Protein AF-A0A966XA65-F1 (afdb_monomer_lite)

Radius of gyration: 20.9 Å; chains: 1; bounding box: 43×40×74 Å

Sequence (149 aa):
DRFRATPNAILLGTNSFWEGIDVVGDALSCLVIVKLPFTVPSDPVFAARSELLEDSFMQLAVPQAVLRLKQGFGRLIRSGTDRGVVAILDSRLVTRRYGQTFIDSLPPATIVHCGARELAGLVGDWITRVPDDLVPEHVAGIGDGTGLE

pLDDT: mean 77.65, std 17.96, range [33.06, 96.62]

Foldseek 3Di:
DVQQPDPPDDDDDDLVCLVDDLPDYLPLAEAEAADQNFDDCPPPVLVVVLVVDPCSCVVPRLVVSLVSLQSVLCSQCVDPPGHHDYHYNYCCLPVPPSNVVSVVSHDDDDDDDDDPVCVVVVSVCRSPDDPPVPPPPVVVPPDDDDDDD

Structure (mmCIF, N/CA/C/O backbone):
data_AF-A0A966XA65-F1
#
_entry.id   AF-A0A966XA65-F1
#
loop_
_atom_site.group_PDB
_atom_site.id
_atom_site.type_symbol
_atom_site.label_atom_id
_atom_site.label_alt_id
_atom_site.label_comp_id
_atom_site.label_asym_id
_atom_site.label_entity_id
_atom_site.label_seq_id
_atom_site.pdbx_PDB_ins_code
_atom_site.Cartn_x
_atom_site.Cartn_y
_atom_site.Cartn_z
_atom_site.occupancy
_atom_site.B_iso_or_equiv
_atom_site.auth_seq_id
_atom_site.auth_comp_id
_atom_site.auth_asym_id
_atom_site.auth_atom_id
_atom_site.pdbx_PDB_model_num
ATOM 1 N N . ASP A 1 1 ? 21.553 11.839 -4.245 1.00 52.47 1 ASP A N 1
ATOM 2 C CA . ASP A 1 1 ? 22.607 11.715 -5.280 1.00 52.47 1 ASP A CA 1
ATOM 3 C C . ASP A 1 1 ? 23.104 10.292 -5.502 1.00 52.47 1 ASP A C 1
ATOM 5 O O . ASP A 1 1 ? 22.968 9.809 -6.617 1.00 52.47 1 ASP A O 1
ATOM 9 N N . ARG A 1 2 ? 23.574 9.557 -4.479 1.00 59.97 2 ARG A N 1
ATOM 10 C CA . ARG A 1 2 ? 24.055 8.166 -4.662 1.00 59.97 2 ARG A CA 1
ATOM 11 C C . ARG A 1 2 ? 23.022 7.177 -5.226 1.00 59.97 2 ARG A C 1
ATOM 13 O O . ARG A 1 2 ? 23.380 6.386 -6.086 1.00 59.97 2 ARG A O 1
ATOM 20 N N . PHE A 1 3 ? 21.761 7.230 -4.785 1.00 63.50 3 PHE A N 1
ATOM 21 C CA . PHE A 1 3 ? 20.718 6.308 -5.268 1.00 63.50 3 PHE A CA 1
ATOM 22 C C . PHE A 1 3 ? 20.432 6.478 -6.769 1.00 63.50 3 PHE A C 1
ATOM 24 O O . PHE A 1 3 ? 20.447 5.501 -7.502 1.00 63.50 3 PHE A O 1
ATOM 31 N N . ARG A 1 4 ? 20.276 7.723 -7.245 1.00 61.75 4 ARG A N 1
ATOM 32 C CA . ARG A 1 4 ? 20.016 8.020 -8.668 1.00 61.75 4 ARG A CA 1
ATOM 33 C C . ARG A 1 4 ? 21.163 7.600 -9.590 1.00 61.75 4 ARG A C 1
ATOM 35 O O . ARG A 1 4 ? 20.920 7.232 -10.728 1.00 61.75 4 ARG A O 1
ATOM 42 N N . ALA A 1 5 ? 22.399 7.671 -9.099 1.00 66.69 5 ALA A N 1
ATOM 43 C CA . ALA A 1 5 ? 23.589 7.303 -9.861 1.00 66.69 5 ALA A CA 1
ATOM 44 C C . ALA A 1 5 ? 23.914 5.797 -9.810 1.00 66.69 5 ALA A C 1
ATOM 46 O O . ALA A 1 5 ? 24.841 5.359 -10.486 1.00 66.69 5 ALA A O 1
ATOM 47 N N . THR A 1 6 ? 23.195 5.008 -9.000 1.00 68.50 6 THR A N 1
ATOM 48 C CA . THR A 1 6 ? 23.454 3.572 -8.838 1.00 68.50 6 THR A CA 1
ATOM 49 C C . THR A 1 6 ? 22.395 2.774 -9.604 1.00 68.50 6 THR A C 1
ATOM 51 O O . THR A 1 6 ? 21.239 2.752 -9.177 1.00 68.50 6 THR A O 1
ATOM 54 N N . PRO A 1 7 ? 22.746 2.107 -10.717 1.00 67.81 7 PRO A N 1
ATOM 55 C CA . PRO A 1 7 ? 21.798 1.257 -11.428 1.00 67.81 7 PRO A CA 1
ATOM 56 C C . PRO A 1 7 ? 21.338 0.095 -10.537 1.00 67.81 7 PRO A C 1
ATOM 58 O O . PRO A 1 7 ? 22.118 -0.435 -9.745 1.00 67.81 7 PRO A O 1
ATOM 61 N N . ASN A 1 8 ? 20.071 -0.306 -10.677 1.00 72.12 8 ASN A N 1
ATOM 62 C CA . ASN A 1 8 ? 19.453 -1.422 -9.944 1.00 72.12 8 ASN A CA 1
ATOM 63 C C . ASN A 1 8 ? 19.522 -1.299 -8.409 1.00 72.12 8 ASN A C 1
ATOM 65 O O . ASN A 1 8 ? 19.571 -2.302 -7.695 1.00 72.12 8 ASN A O 1
ATOM 69 N N . ALA A 1 9 ? 19.546 -0.073 -7.884 1.00 74.12 9 ALA A N 1
ATOM 70 C CA . ALA A 1 9 ? 19.560 0.152 -6.448 1.00 74.12 9 ALA A CA 1
ATOM 71 C C . ALA A 1 9 ? 18.211 -0.205 -5.803 1.00 74.12 9 ALA A C 1
ATOM 73 O O . ALA A 1 9 ? 17.145 0.148 -6.305 1.00 74.12 9 ALA A O 1
ATOM 74 N N . ILE A 1 10 ? 18.266 -0.853 -4.638 1.00 77.12 10 ILE A N 1
ATOM 75 C CA . ILE A 1 10 ? 17.090 -1.156 -3.817 1.00 77.12 10 ILE A CA 1
ATOM 76 C C . ILE A 1 10 ? 17.039 -0.157 -2.667 1.00 77.12 10 ILE A C 1
ATOM 78 O O . ILE A 1 10 ? 18.006 -0.003 -1.920 1.00 77.12 10 ILE A O 1
ATOM 82 N N . LEU A 1 11 ? 15.894 0.503 -2.509 1.00 73.38 11 LEU A N 1
ATOM 83 C CA . LEU A 1 11 ? 15.622 1.367 -1.369 1.00 73.38 11 LEU A CA 1
ATOM 84 C C . LEU A 1 11 ? 14.658 0.660 -0.420 1.00 73.38 11 LEU A C 1
ATOM 86 O O . LEU A 1 11 ? 13.527 0.348 -0.785 1.00 73.38 11 LEU A O 1
ATOM 90 N N . LEU A 1 12 ? 15.117 0.407 0.803 1.00 75.94 12 LEU A N 1
ATOM 91 C CA . LEU A 1 12 ? 14.308 -0.193 1.858 1.00 75.94 12 LEU A CA 1
ATOM 92 C C . LEU A 1 12 ? 13.825 0.903 2.807 1.00 75.94 12 LEU A C 1
ATOM 94 O O . LEU A 1 12 ? 14.627 1.648 3.368 1.00 75.94 12 LEU A O 1
ATOM 98 N N . GLY A 1 13 ? 12.509 0.991 2.981 1.00 70.19 13 GLY A N 1
ATOM 99 C CA . GLY A 1 13 ? 11.854 1.957 3.856 1.00 70.19 13 GLY A CA 1
ATOM 100 C C . GLY A 1 13 ? 10.908 1.273 4.837 1.00 70.19 13 GLY A C 1
ATOM 101 O O . GLY A 1 13 ? 10.232 0.307 4.492 1.00 70.19 13 GLY A O 1
ATOM 102 N N . THR A 1 14 ? 10.855 1.778 6.067 1.00 71.44 14 THR A N 1
ATOM 103 C CA . THR A 1 14 ? 9.842 1.405 7.068 1.00 71.44 14 THR A CA 1
ATOM 104 C C . THR A 1 14 ? 8.666 2.392 7.014 1.00 71.44 14 THR A C 1
ATOM 106 O O . THR A 1 14 ? 8.550 3.166 6.067 1.00 71.44 14 THR A O 1
ATOM 109 N N . ASN A 1 15 ? 7.770 2.408 8.009 1.00 62.31 15 ASN A N 1
ATOM 110 C CA . ASN A 1 15 ? 6.598 3.299 8.011 1.00 62.31 15 ASN A CA 1
ATOM 111 C C . ASN A 1 15 ? 6.929 4.793 7.812 1.00 62.31 15 ASN A C 1
ATOM 113 O O . ASN A 1 15 ? 6.148 5.504 7.185 1.00 62.31 15 ASN A O 1
ATOM 117 N N . SER A 1 16 ? 8.104 5.251 8.251 1.00 56.34 16 SER A N 1
ATOM 118 C CA . SER A 1 16 ? 8.586 6.631 8.066 1.00 56.34 16 SER A CA 1
ATOM 119 C C . SER A 1 16 ? 8.732 7.033 6.592 1.00 56.34 16 SER A C 1
ATOM 121 O O . SER A 1 16 ? 8.806 8.212 6.259 1.00 56.34 16 SER A O 1
ATOM 123 N N . PHE A 1 17 ? 8.748 6.057 5.683 1.00 60.66 17 PHE A N 1
ATOM 124 C CA . PHE A 1 17 ? 8.851 6.287 4.248 1.00 60.66 17 PHE A CA 1
ATOM 125 C C . PHE A 1 17 ? 7.591 6.945 3.660 1.00 60.66 17 PHE A C 1
ATOM 127 O O . PHE A 1 17 ? 7.669 7.734 2.712 1.00 60.66 17 PHE A O 1
ATOM 134 N N . TRP A 1 18 ? 6.427 6.698 4.269 1.00 62.62 18 TRP A N 1
ATOM 135 C CA . TRP A 1 18 ? 5.154 7.297 3.862 1.00 62.62 18 TRP A CA 1
ATOM 136 C C . TRP A 1 18 ? 5.041 8.775 4.266 1.00 62.62 18 TRP A C 1
ATOM 138 O O . TRP A 1 18 ? 4.375 9.542 3.577 1.00 62.62 18 TRP A O 1
ATOM 148 N N . GLU A 1 19 ? 5.741 9.201 5.321 1.00 56.47 19 GLU A N 1
ATOM 149 C CA . GLU A 1 19 ? 5.556 10.512 5.967 1.00 56.47 19 GLU A CA 1
ATOM 150 C C . GLU A 1 19 ? 6.390 11.657 5.373 1.00 56.47 19 GLU A C 1
ATOM 152 O O . GLU A 1 19 ? 6.253 12.795 5.811 1.00 56.47 19 GLU A O 1
ATOM 157 N N . GLY A 1 20 ? 7.218 11.416 4.350 1.00 52.31 20 GLY A N 1
ATOM 158 C CA . GLY A 1 20 ? 7.981 12.528 3.765 1.00 52.31 20 GLY A CA 1
ATOM 159 C C . GLY A 1 20 ? 9.076 12.210 2.755 1.00 52.31 20 GLY A C 1
ATOM 160 O O . GLY A 1 20 ? 9.841 13.109 2.422 1.00 52.31 20 GLY A O 1
ATOM 161 N N . ILE A 1 21 ? 9.196 10.975 2.257 1.00 48.09 21 ILE A N 1
ATOM 162 C CA . ILE A 1 21 ? 10.257 10.653 1.291 1.00 48.09 21 ILE A CA 1
ATOM 163 C C . ILE A 1 21 ? 9.790 10.893 -0.145 1.00 48.09 21 ILE A C 1
ATOM 165 O O . ILE A 1 21 ? 9.053 10.101 -0.722 1.00 48.09 21 ILE A O 1
ATOM 169 N N . ASP A 1 22 ? 10.265 11.971 -0.760 1.00 53.75 22 ASP A N 1
ATOM 170 C CA . ASP A 1 22 ? 10.231 12.105 -2.213 1.00 53.75 22 ASP A CA 1
ATOM 171 C C . ASP A 1 22 ? 11.113 10.996 -2.821 1.00 53.75 22 ASP A C 1
ATOM 173 O O . ASP A 1 22 ? 12.339 11.009 -2.690 1.00 53.75 22 ASP A O 1
ATOM 177 N N . VAL A 1 23 ? 10.492 9.966 -3.407 1.00 53.62 23 VAL A N 1
ATOM 178 C CA . VAL A 1 23 ? 11.217 8.848 -4.034 1.00 53.62 23 VAL A CA 1
ATOM 179 C C . VAL A 1 23 ? 11.744 9.321 -5.379 1.00 53.62 23 VAL A C 1
ATOM 181 O O . VAL A 1 23 ? 11.140 9.075 -6.416 1.00 53.62 23 VAL A O 1
ATOM 184 N N . VAL A 1 24 ? 12.828 10.093 -5.356 1.00 45.78 24 VAL A N 1
ATOM 185 C CA . VAL A 1 24 ? 13.295 10.782 -6.557 1.00 45.78 24 VAL A CA 1
ATOM 186 C C . VAL A 1 24 ? 14.134 9.873 -7.444 1.00 45.78 24 VAL A C 1
ATOM 188 O O . VAL A 1 24 ? 15.293 9.593 -7.123 1.00 45.78 24 VAL A O 1
ATOM 191 N N . GLY A 1 25 ? 13.593 9.525 -8.604 1.00 51.50 25 GLY A N 1
ATOM 192 C CA . GLY A 1 25 ? 14.353 8.995 -9.729 1.00 51.50 25 GLY A CA 1
ATOM 193 C C . GLY A 1 25 ? 13.442 8.445 -10.818 1.00 51.50 25 GLY A C 1
ATOM 194 O O . GLY A 1 25 ? 12.490 7.735 -10.512 1.00 51.50 25 GLY A O 1
ATOM 195 N N . ASP A 1 26 ? 13.791 8.718 -12.073 1.00 51.12 26 ASP A N 1
ATOM 196 C CA . ASP A 1 26 ? 13.079 8.254 -13.277 1.00 51.12 26 ASP A CA 1
ATOM 197 C C . ASP A 1 26 ? 13.136 6.719 -13.461 1.00 51.12 26 ASP A C 1
ATOM 199 O O . ASP A 1 26 ? 12.529 6.164 -14.367 1.00 51.12 26 ASP A O 1
ATOM 203 N N . ALA A 1 27 ? 13.878 6.019 -12.594 1.00 55.06 27 ALA A N 1
ATOM 204 C CA . ALA A 1 27 ? 14.158 4.586 -12.663 1.00 55.06 27 ALA A CA 1
ATOM 205 C C . ALA A 1 27 ? 13.406 3.743 -11.614 1.00 55.06 27 ALA A C 1
ATOM 207 O O . ALA A 1 27 ? 13.754 2.577 -11.407 1.00 55.06 27 ALA A O 1
ATOM 208 N N . LEU A 1 28 ? 12.414 4.299 -10.904 1.00 61.75 28 LEU A N 1
ATOM 209 C CA . LEU A 1 28 ? 11.620 3.493 -9.975 1.00 61.75 28 LEU A CA 1
ATOM 210 C C . LEU A 1 28 ? 10.652 2.600 -10.767 1.00 61.75 28 LEU A C 1
ATOM 212 O O . LEU A 1 28 ? 9.576 3.027 -11.160 1.00 61.75 28 LEU A O 1
ATOM 216 N N . SER A 1 29 ? 11.038 1.349 -10.998 1.00 73.25 29 SER A N 1
ATOM 217 C CA . SER A 1 29 ? 10.256 0.388 -11.788 1.00 73.25 29 SER A CA 1
ATOM 218 C C . SER A 1 29 ? 9.384 -0.540 -10.940 1.00 73.25 29 SER A C 1
ATOM 220 O O . SER A 1 29 ? 8.470 -1.180 -11.458 1.00 73.25 29 SER A O 1
ATOM 222 N N . CYS A 1 30 ? 9.638 -0.634 -9.631 1.00 83.12 30 CYS A N 1
ATOM 223 C CA . CYS A 1 30 ? 8.919 -1.545 -8.746 1.00 83.12 30 CYS A CA 1
ATOM 224 C C . CYS A 1 30 ? 8.788 -0.990 -7.321 1.00 83.12 30 CYS A C 1
ATOM 226 O O . CYS A 1 30 ? 9.776 -0.612 -6.691 1.00 83.12 30 CYS A O 1
ATOM 228 N N . LEU A 1 31 ? 7.561 -0.988 -6.797 1.00 83.75 31 LEU A N 1
ATOM 229 C CA . LEU A 1 31 ? 7.224 -0.684 -5.411 1.00 83.75 31 LEU A CA 1
ATOM 230 C C . LEU A 1 31 ? 6.691 -1.949 -4.736 1.00 83.75 31 LEU A C 1
ATOM 232 O O . LEU A 1 31 ? 5.657 -2.481 -5.132 1.00 83.75 31 LEU A O 1
ATOM 236 N N . VAL A 1 32 ? 7.359 -2.405 -3.677 1.00 88.00 32 VAL A N 1
ATOM 237 C CA . VAL A 1 32 ? 6.919 -3.568 -2.895 1.00 88.00 32 VAL A CA 1
ATOM 238 C C . VAL A 1 32 ? 6.343 -3.109 -1.561 1.00 88.00 32 VAL A C 1
ATOM 240 O O . VAL A 1 32 ? 7.019 -2.466 -0.762 1.00 88.00 32 VAL A O 1
ATOM 243 N N . ILE A 1 33 ? 5.089 -3.470 -1.301 1.00 87.94 33 ILE A N 1
ATOM 244 C CA . ILE A 1 33 ? 4.357 -3.145 -0.079 1.00 87.94 33 ILE A CA 1
ATOM 245 C C . ILE A 1 33 ? 4.089 -4.445 0.664 1.00 87.94 33 ILE A C 1
ATOM 247 O O . ILE A 1 33 ? 3.210 -5.225 0.307 1.00 87.94 33 ILE A O 1
ATOM 251 N N . VAL A 1 34 ? 4.843 -4.672 1.735 1.00 90.19 34 VAL A N 1
ATOM 252 C CA . VAL A 1 34 ? 4.733 -5.901 2.534 1.00 90.19 34 VAL A CA 1
ATOM 253 C C . VAL A 1 34 ? 3.443 -5.973 3.356 1.00 90.19 34 VAL A C 1
ATOM 255 O O . VAL A 1 34 ? 2.984 -7.059 3.694 1.00 90.19 34 VAL A O 1
ATOM 258 N N . LYS A 1 35 ? 2.866 -4.819 3.709 1.00 90.69 35 LYS A N 1
ATOM 259 C CA . LYS A 1 35 ? 1.677 -4.713 4.559 1.00 90.69 35 LYS A CA 1
ATOM 260 C C . LYS A 1 35 ? 0.917 -3.426 4.257 1.00 90.69 35 LYS A C 1
ATOM 262 O O . LYS A 1 35 ? 1.538 -2.389 4.039 1.00 90.69 35 LYS A O 1
ATOM 267 N N . LEU A 1 36 ? -0.415 -3.480 4.301 1.00 91.88 36 LEU A N 1
ATOM 268 C CA . LEU A 1 36 ? -1.257 -2.292 4.140 1.00 91.88 36 LEU A CA 1
ATOM 269 C C . LEU A 1 36 ? -0.911 -1.215 5.194 1.00 91.88 36 LEU A C 1
ATOM 271 O O . LEU A 1 36 ? -0.774 -1.564 6.376 1.00 91.88 36 LEU A O 1
ATOM 275 N N . PRO A 1 37 ? -0.809 0.073 4.801 1.00 90.50 37 PRO A N 1
ATOM 276 C CA . PRO A 1 37 ? -0.228 1.153 5.609 1.00 90.50 37 PRO A CA 1
ATOM 277 C C . PRO A 1 37 ? -1.203 1.727 6.658 1.00 90.50 37 PRO A C 1
ATOM 279 O O 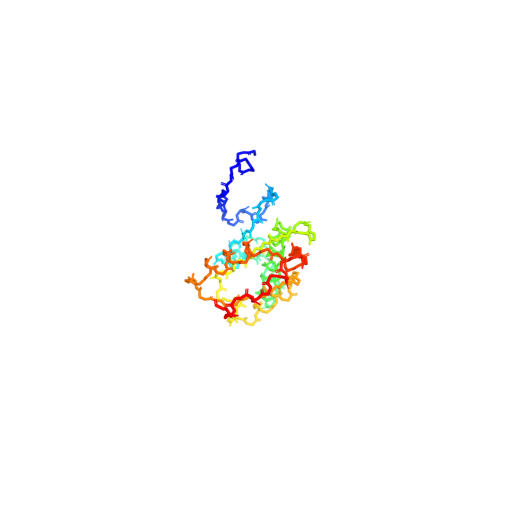. PRO A 1 37 ? -1.434 2.937 6.741 1.00 90.50 37 PRO A O 1
ATOM 282 N N . PHE A 1 38 ? -1.795 0.854 7.473 1.00 92.06 38 PHE A N 1
ATOM 283 C CA . PHE A 1 38 ? -2.662 1.253 8.581 1.00 92.06 38 PHE A CA 1
ATOM 284 C C . PHE A 1 38 ? -1.890 2.022 9.658 1.00 92.06 38 PHE A C 1
ATOM 286 O O . PHE A 1 38 ? -0.759 1.676 10.002 1.00 92.06 38 PHE A O 1
ATOM 293 N N . THR A 1 39 ? -2.528 3.055 10.211 1.00 87.62 39 THR A N 1
ATOM 294 C CA . THR A 1 39 ? -2.024 3.791 11.378 1.00 87.62 39 THR A CA 1
ATOM 295 C C . THR A 1 39 ? -1.967 2.881 12.599 1.00 87.62 39 THR A C 1
ATOM 297 O O . THR A 1 39 ? -2.817 2.007 12.775 1.00 87.62 39 THR A O 1
ATOM 300 N N . VAL A 1 40 ? -0.949 3.075 13.438 1.00 87.00 40 VAL A N 1
ATOM 301 C CA . VAL A 1 40 ? -0.850 2.364 14.712 1.00 87.00 40 VAL A CA 1
ATOM 302 C C . VAL A 1 40 ? -1.958 2.857 15.653 1.00 87.00 40 VAL A C 1
ATOM 304 O O . VAL A 1 40 ? -2.074 4.064 15.850 1.00 87.00 40 VAL A O 1
ATOM 307 N N . PRO A 1 41 ? -2.769 1.967 16.252 1.00 85.62 41 PRO A N 1
ATOM 308 C CA . PRO A 1 41 ? -3.864 2.388 17.131 1.00 85.62 41 PRO A CA 1
ATOM 309 C C . PRO A 1 41 ? -3.413 3.168 18.371 1.00 85.62 41 PRO A C 1
ATOM 311 O O . PRO A 1 41 ? -4.197 3.917 18.937 1.00 85.62 41 PRO A O 1
ATOM 314 N N . SER A 1 42 ? -2.156 2.993 18.790 1.00 87.62 42 SER A N 1
ATOM 315 C CA . SER A 1 42 ? -1.549 3.697 19.923 1.00 87.62 42 SER A CA 1
ATOM 316 C C . SER A 1 42 ? -1.129 5.136 19.611 1.00 87.62 42 SER A C 1
ATOM 318 O O . SER A 1 42 ? -0.630 5.814 20.505 1.00 87.62 42 SER A O 1
ATOM 320 N N . ASP A 1 43 ? -1.255 5.593 18.360 1.00 91.06 43 ASP A N 1
ATOM 321 C CA . ASP A 1 43 ? -1.018 6.996 18.027 1.00 91.06 43 ASP A CA 1
ATOM 322 C C . ASP A 1 43 ? -2.058 7.877 18.749 1.00 91.06 43 ASP A C 1
ATOM 324 O O . ASP A 1 43 ? -3.257 7.659 18.560 1.00 91.06 43 ASP A O 1
ATOM 328 N N . PRO A 1 44 ? -1.647 8.864 19.570 1.00 92.00 44 PRO A N 1
ATOM 329 C CA . PRO A 1 44 ? -2.579 9.630 20.398 1.00 92.00 44 PRO A CA 1
ATOM 330 C C . PRO A 1 44 ? -3.647 10.376 19.595 1.00 92.00 44 PRO A C 1
ATOM 332 O O . PRO A 1 44 ? -4.795 10.476 20.026 1.00 92.00 44 PRO A O 1
ATOM 335 N N . VAL A 1 45 ? -3.289 10.888 18.413 1.00 92.06 45 VAL A N 1
ATOM 336 C CA . VAL A 1 45 ? -4.222 11.626 17.551 1.00 92.06 45 VAL A CA 1
ATOM 337 C C . VAL A 1 45 ? -5.216 10.664 16.908 1.00 92.06 45 VAL A C 1
ATOM 339 O O . VAL A 1 45 ? -6.409 10.962 16.832 1.00 92.06 45 VAL A O 1
ATOM 342 N N . PHE A 1 46 ? -4.744 9.505 16.456 1.00 92.62 46 PHE A N 1
ATOM 343 C CA . PHE A 1 46 ? -5.591 8.449 15.924 1.00 92.62 46 PHE A CA 1
ATOM 344 C C . PHE A 1 46 ? -6.551 7.906 16.984 1.00 92.62 46 PHE A C 1
ATOM 346 O O . PHE A 1 46 ? -7.738 7.770 16.694 1.00 92.62 46 PHE A O 1
ATOM 353 N N . ALA A 1 47 ? -6.069 7.643 18.201 1.00 93.75 47 ALA A N 1
ATOM 354 C CA . ALA A 1 47 ? -6.874 7.151 19.315 1.00 93.75 47 ALA A CA 1
ATOM 355 C C . ALA A 1 47 ? -7.989 8.143 19.674 1.00 93.75 47 ALA A C 1
ATOM 357 O O . ALA A 1 47 ? -9.164 7.787 19.608 1.00 93.75 47 ALA A O 1
ATOM 358 N N . ALA A 1 48 ? -7.639 9.413 19.906 1.00 95.00 48 ALA A N 1
ATOM 359 C CA . ALA A 1 48 ? -8.612 10.454 20.240 1.00 95.00 48 ALA A CA 1
ATOM 360 C C . ALA A 1 48 ? -9.676 10.652 19.145 1.00 95.00 48 ALA A C 1
ATOM 362 O O . ALA A 1 48 ? -10.844 10.882 19.438 1.00 95.00 48 ALA A O 1
ATOM 363 N N . ARG A 1 49 ? -9.301 10.544 17.862 1.00 94.25 49 ARG A N 1
ATOM 364 C CA . ARG A 1 49 ? -10.267 10.611 16.749 1.00 94.25 49 ARG A CA 1
ATOM 365 C C . ARG A 1 49 ? -11.123 9.354 16.637 1.00 94.25 49 ARG A C 1
ATOM 367 O O . ARG A 1 49 ? -12.276 9.449 16.230 1.00 94.25 49 ARG A O 1
ATOM 374 N N . SER A 1 50 ? -10.562 8.194 16.966 1.00 95.06 50 SER A N 1
ATOM 375 C CA . SER A 1 50 ? -11.263 6.911 16.899 1.00 95.06 50 SER A CA 1
ATOM 376 C C . SER A 1 50 ? -12.382 6.816 17.932 1.00 95.06 50 SER A C 1
ATOM 378 O O . SER A 1 50 ? -13.413 6.230 17.629 1.00 95.06 50 SER A O 1
ATOM 380 N N . GLU A 1 51 ? -12.214 7.423 19.109 1.00 94.94 51 GLU A N 1
ATOM 381 C CA . GLU A 1 51 ? -13.233 7.460 20.174 1.00 94.94 51 GLU A CA 1
ATOM 382 C C . GLU A 1 51 ? -14.518 8.200 19.770 1.00 94.94 51 GLU A C 1
ATOM 384 O O . GLU A 1 51 ? -15.572 7.977 20.359 1.00 94.94 51 GLU A O 1
ATOM 389 N N . LEU A 1 52 ? -14.449 9.060 18.750 1.00 96.00 52 LEU A N 1
ATOM 390 C CA . LEU A 1 52 ? -15.580 9.856 18.271 1.00 96.00 52 LEU A CA 1
ATOM 391 C C . LEU A 1 52 ? -16.417 9.138 17.196 1.00 96.00 52 LEU A C 1
ATOM 393 O O . LEU A 1 52 ? -17.366 9.725 16.681 1.00 96.00 52 LEU A O 1
ATOM 397 N N . LEU A 1 53 ? -16.053 7.909 16.814 1.00 96.12 53 LEU A N 1
ATOM 398 C CA . LEU A 1 53 ? -16.639 7.181 15.685 1.00 96.12 53 LEU A CA 1
ATOM 399 C C . LEU A 1 53 ? -17.158 5.810 16.130 1.00 96.12 53 LEU A C 1
ATOM 401 O O . LEU A 1 53 ? -16.454 5.068 16.809 1.00 96.12 53 LEU A O 1
ATOM 405 N N . GLU A 1 54 ? -18.358 5.433 15.678 1.00 95.12 54 GLU A N 1
ATOM 406 C CA . GLU A 1 54 ? -18.947 4.114 15.974 1.00 95.12 54 GLU A CA 1
ATOM 407 C C . GLU A 1 54 ? -18.156 2.961 15.335 1.00 95.12 54 GLU A C 1
ATOM 409 O O . GLU A 1 54 ? -17.936 1.926 15.960 1.00 95.12 54 GLU A O 1
ATOM 414 N N . ASP A 1 55 ? -17.686 3.153 14.097 1.00 95.38 55 ASP A N 1
ATOM 415 C CA . ASP A 1 55 ? -16.799 2.222 13.392 1.00 95.38 55 ASP A CA 1
ATOM 416 C C . ASP A 1 55 ? -15.533 2.958 12.948 1.00 95.38 55 ASP A C 1
ATOM 418 O O . ASP A 1 55 ? -15.351 3.319 11.782 1.00 95.38 55 ASP A O 1
ATOM 422 N N . SER A 1 56 ? -14.639 3.209 13.904 1.00 95.50 56 SER A N 1
ATOM 423 C CA . SER A 1 56 ? -13.357 3.877 13.650 1.00 95.50 56 SER A CA 1
ATOM 424 C C . SER A 1 56 ? -12.490 3.147 12.619 1.00 95.50 56 SER A C 1
ATOM 426 O O . SER A 1 56 ? -11.697 3.774 11.911 1.00 95.50 56 SER A O 1
ATOM 428 N N . PHE A 1 57 ? -12.652 1.832 12.457 1.00 95.06 57 PHE A N 1
ATOM 429 C CA . PHE A 1 57 ? -11.891 1.084 11.468 1.00 95.06 57 PHE A CA 1
ATOM 430 C C . PHE A 1 57 ? -12.325 1.445 10.043 1.00 95.06 57 PHE A C 1
ATOM 432 O O . PHE A 1 57 ? -11.489 1.860 9.235 1.00 95.06 57 PHE A O 1
ATOM 439 N N . MET A 1 58 ? -13.618 1.341 9.731 1.00 95.94 58 MET A N 1
ATOM 440 C CA . MET A 1 58 ? -14.123 1.646 8.389 1.00 95.94 58 MET A CA 1
ATOM 441 C C . MET A 1 58 ? -14.198 3.148 8.107 1.00 95.94 58 MET A C 1
ATOM 443 O O . MET A 1 58 ? -13.998 3.557 6.965 1.00 95.94 58 MET A O 1
ATOM 447 N N . GLN A 1 59 ? -14.456 3.974 9.123 1.00 95.75 59 GLN A N 1
ATOM 448 C CA . GLN A 1 59 ? -14.658 5.418 8.954 1.00 95.75 59 GLN A CA 1
ATOM 449 C C . GLN A 1 59 ? -13.357 6.230 9.027 1.00 95.75 59 GLN A C 1
ATOM 451 O O . GLN A 1 59 ? -13.303 7.335 8.490 1.00 95.75 59 GLN A O 1
ATOM 456 N N . LEU A 1 60 ? -12.296 5.700 9.649 1.00 95.31 60 LEU A N 1
ATOM 457 C CA . LEU A 1 60 ? -11.020 6.409 9.800 1.00 95.31 60 LEU A CA 1
ATOM 458 C C . LEU A 1 60 ? -9.822 5.587 9.322 1.00 95.31 60 LEU A C 1
ATOM 460 O O . LEU A 1 60 ? -9.077 6.048 8.456 1.00 95.31 60 LEU A O 1
ATOM 464 N N . ALA A 1 61 ? -9.628 4.375 9.850 1.00 95.12 61 ALA A N 1
ATOM 465 C CA . ALA A 1 61 ? -8.424 3.586 9.576 1.00 95.12 61 ALA A CA 1
ATOM 466 C C . ALA A 1 61 ? -8.286 3.215 8.091 1.00 95.12 61 ALA A C 1
ATOM 468 O O . ALA A 1 61 ? -7.214 3.392 7.508 1.00 95.12 61 ALA A O 1
ATOM 469 N N . VAL A 1 62 ? -9.366 2.718 7.477 1.00 96.25 62 VAL A N 1
ATOM 470 C CA . VAL A 1 62 ? -9.399 2.340 6.057 1.00 96.25 62 VAL A CA 1
ATOM 471 C C . VAL A 1 62 ? -9.175 3.564 5.155 1.00 96.25 62 VAL A C 1
ATOM 473 O O . VAL A 1 62 ? -8.217 3.524 4.381 1.00 96.25 62 VAL A O 1
ATOM 476 N N . PRO A 1 63 ? -9.928 4.678 5.272 1.00 94.75 63 PRO A N 1
ATOM 477 C CA . PRO A 1 63 ? -9.682 5.879 4.469 1.00 94.75 63 PRO A CA 1
ATOM 478 C C . PRO A 1 63 ? -8.261 6.440 4.604 1.00 94.75 63 PRO A C 1
ATOM 480 O O . PRO A 1 63 ? -7.645 6.804 3.601 1.00 94.75 63 PRO A O 1
ATOM 483 N N . GLN A 1 64 ? -7.700 6.473 5.818 1.00 93.75 64 GLN A N 1
ATOM 484 C CA . GLN A 1 64 ? -6.324 6.934 6.027 1.00 93.75 64 GLN A CA 1
ATOM 485 C C . GLN A 1 64 ? -5.295 6.023 5.348 1.00 93.75 64 GLN A C 1
ATOM 487 O O . GLN A 1 64 ? -4.367 6.512 4.701 1.00 93.75 64 GLN A O 1
ATOM 492 N N . ALA A 1 65 ? -5.453 4.704 5.474 1.00 93.38 65 ALA A N 1
ATOM 493 C CA . ALA A 1 65 ? -4.564 3.742 4.832 1.00 93.38 65 ALA A CA 1
ATOM 494 C C . ALA A 1 65 ? -4.666 3.809 3.299 1.00 93.38 65 ALA A C 1
ATOM 496 O O . ALA A 1 65 ? -3.646 3.758 2.613 1.00 93.38 65 ALA A O 1
ATOM 497 N N . VAL A 1 66 ? -5.875 3.986 2.760 1.00 93.75 66 VAL A N 1
ATOM 498 C CA . VAL A 1 66 ? -6.108 4.207 1.327 1.00 93.75 66 VAL A CA 1
ATOM 499 C C . VAL A 1 66 ? -5.389 5.467 0.848 1.00 93.75 66 VAL A C 1
ATOM 501 O O . VAL A 1 66 ? -4.681 5.419 -0.155 1.00 93.75 66 VAL A O 1
ATOM 504 N N . LEU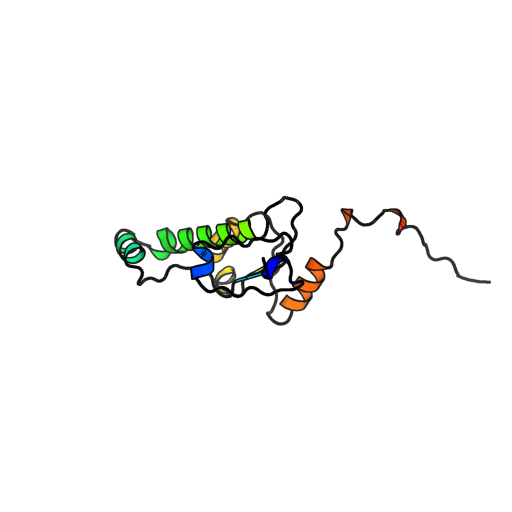 A 1 67 ? -5.517 6.585 1.570 1.00 90.50 67 LEU A N 1
ATOM 505 C CA . LEU A 1 67 ? -4.853 7.839 1.210 1.00 90.50 67 LEU A CA 1
ATOM 506 C C . LEU A 1 67 ? -3.327 7.681 1.171 1.00 90.50 67 LEU A C 1
ATOM 508 O O . LEU A 1 67 ? -2.692 8.091 0.201 1.00 90.50 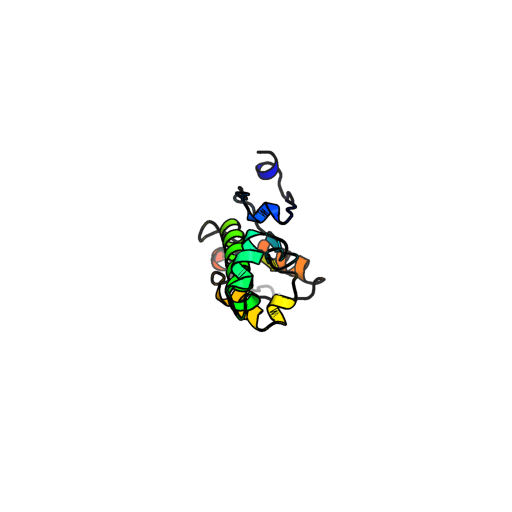67 LEU A O 1
ATOM 512 N N . ARG A 1 68 ? -2.747 7.028 2.184 1.00 88.06 68 ARG A N 1
ATOM 513 C CA . ARG A 1 68 ? -1.310 6.719 2.218 1.00 88.06 68 ARG A CA 1
ATOM 514 C C . ARG A 1 68 ? -0.890 5.844 1.042 1.00 88.06 68 ARG A C 1
ATOM 516 O O . ARG A 1 68 ? 0.121 6.129 0.404 1.00 88.06 68 ARG A O 1
ATOM 523 N N . LEU A 1 69 ? -1.678 4.816 0.718 1.00 87.75 69 LEU A N 1
ATOM 524 C CA . LEU A 1 69 ? -1.400 3.946 -0.422 1.00 87.75 69 LEU A CA 1
ATOM 525 C C . LEU A 1 69 ? -1.400 4.735 -1.740 1.00 87.75 69 LEU A C 1
ATOM 527 O O . LEU A 1 69 ? -0.444 4.617 -2.505 1.00 87.75 69 LEU A O 1
ATOM 531 N N . LYS A 1 70 ? -2.411 5.586 -1.976 1.00 86.38 70 LYS A N 1
ATOM 532 C CA . LYS A 1 70 ? -2.469 6.466 -3.160 1.00 86.38 70 LYS A CA 1
ATOM 533 C C . LYS A 1 70 ? -1.235 7.356 -3.267 1.00 86.38 70 LYS A C 1
ATOM 535 O O . LYS A 1 70 ? -0.680 7.508 -4.350 1.00 86.38 70 LYS A O 1
ATOM 540 N N . GLN A 1 71 ? -0.793 7.927 -2.148 1.00 81.88 71 GLN A N 1
ATOM 541 C CA . GLN A 1 71 ? 0.392 8.782 -2.112 1.00 81.88 71 GLN A CA 1
ATOM 542 C C . GLN A 1 71 ? 1.667 8.016 -2.483 1.00 81.88 71 GLN A C 1
ATOM 544 O O . GLN A 1 71 ? 2.484 8.544 -3.231 1.00 81.88 71 GLN A O 1
ATOM 549 N N . GLY A 1 72 ? 1.837 6.770 -2.024 1.00 78.69 72 GLY A N 1
ATOM 550 C CA . GLY A 1 72 ? 2.960 5.938 -2.477 1.00 78.69 72 GLY A CA 1
ATOM 551 C C . GLY A 1 72 ? 2.857 5.556 -3.951 1.00 78.69 72 GLY A C 1
ATOM 552 O O . GLY A 1 72 ? 3.866 5.565 -4.649 1.00 78.69 72 GLY A O 1
ATOM 553 N N . PHE A 1 73 ? 1.645 5.294 -4.444 1.00 79.75 73 PHE A N 1
ATOM 554 C CA . PHE A 1 73 ? 1.404 4.978 -5.852 1.00 79.75 73 PHE A CA 1
ATOM 555 C C . PHE A 1 73 ? 1.782 6.148 -6.776 1.00 79.75 73 PHE A C 1
ATOM 557 O O . PHE A 1 73 ? 2.510 5.959 -7.746 1.00 79.75 73 PHE A O 1
ATOM 564 N N . GLY A 1 74 ? 1.381 7.375 -6.428 1.00 76.00 74 GLY A N 1
ATOM 565 C CA . GLY A 1 74 ? 1.737 8.586 -7.180 1.00 76.00 74 GLY A CA 1
ATOM 566 C C . GLY A 1 74 ? 3.229 8.941 -7.150 1.00 76.00 74 GLY A C 1
ATOM 567 O O . GLY A 1 74 ? 3.677 9.774 -7.929 1.00 76.00 74 GLY A O 1
ATOM 568 N N . ARG A 1 75 ? 4.024 8.313 -6.272 1.00 71.25 75 ARG A N 1
ATOM 569 C CA . ARG A 1 75 ? 5.491 8.440 -6.303 1.00 71.25 75 ARG A CA 1
ATOM 570 C C . ARG A 1 75 ? 6.140 7.507 -7.326 1.00 71.25 75 ARG A C 1
ATOM 572 O O . ARG A 1 75 ? 7.230 7.846 -7.784 1.00 71.25 75 ARG A O 1
ATOM 579 N N . LEU A 1 76 ? 5.496 6.379 -7.650 1.00 69.50 76 LEU A N 1
ATOM 580 C CA . LEU A 1 76 ? 5.950 5.406 -8.651 1.00 69.50 76 LEU A CA 1
ATOM 581 C C . LEU A 1 76 ? 5.623 5.863 -10.078 1.00 69.50 76 LEU A C 1
ATOM 583 O O . LEU A 1 76 ? 6.468 5.735 -10.951 1.00 69.50 76 LEU A O 1
ATOM 587 N N . ILE A 1 77 ? 4.416 6.388 -10.307 1.00 67.31 77 ILE A N 1
ATOM 588 C CA . ILE A 1 77 ? 3.957 6.827 -11.632 1.00 67.31 77 ILE A CA 1
ATOM 589 C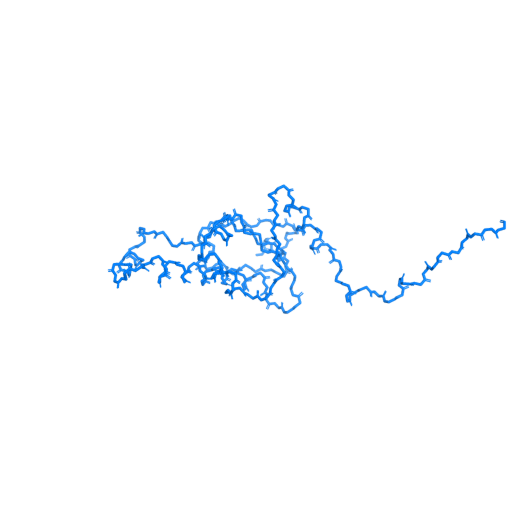 C . ILE A 1 77 ? 3.788 8.346 -11.595 1.00 67.31 77 ILE A C 1
ATOM 591 O O . ILE A 1 77 ? 2.819 8.849 -11.024 1.00 67.31 77 ILE A O 1
ATOM 595 N N . ARG A 1 78 ? 4.762 9.075 -12.151 1.00 66.69 78 ARG A N 1
ATOM 596 C CA . ARG A 1 78 ? 4.841 10.547 -12.133 1.00 66.69 78 ARG A CA 1
ATOM 597 C C . ARG A 1 78 ? 4.430 11.163 -13.468 1.00 66.69 78 ARG A C 1
ATOM 599 O O . ARG A 1 78 ? 3.941 12.291 -13.493 1.00 66.69 78 ARG A O 1
ATOM 606 N N . SER A 1 79 ? 4.612 10.430 -14.561 1.00 64.44 79 SER A N 1
ATOM 607 C CA . SER A 1 79 ? 4.251 10.822 -15.920 1.00 64.44 79 SER A CA 1
ATOM 608 C C . SER A 1 79 ? 3.415 9.735 -16.604 1.00 64.44 79 SER A C 1
ATOM 610 O O . SER A 1 79 ? 3.474 8.564 -16.233 1.00 64.44 79 SER A O 1
ATOM 612 N N . GLY A 1 80 ? 2.633 10.105 -17.623 1.00 62.31 80 GLY A N 1
ATOM 613 C CA . GLY A 1 80 ? 1.805 9.150 -18.377 1.00 62.31 80 GLY A CA 1
ATOM 614 C C . GLY A 1 80 ? 2.602 8.099 -19.162 1.00 62.31 80 GLY A C 1
ATOM 615 O O . GLY A 1 80 ? 2.018 7.130 -19.632 1.00 62.31 80 GLY A O 1
ATOM 616 N N . THR A 1 81 ? 3.918 8.282 -19.295 1.00 66.75 81 THR A N 1
ATOM 617 C CA . THR A 1 81 ? 4.834 7.336 -19.948 1.00 66.75 81 THR A CA 1
ATOM 618 C C . THR A 1 81 ? 5.566 6.428 -18.961 1.00 66.75 81 THR A C 1
ATOM 620 O O . THR A 1 81 ? 6.272 5.513 -19.385 1.00 66.75 81 THR A O 1
ATOM 623 N N . ASP A 1 82 ? 5.416 6.662 -17.654 1.00 71.62 82 ASP A N 1
ATOM 624 C CA . ASP A 1 82 ? 6.101 5.862 -16.644 1.00 71.62 82 ASP A CA 1
ATOM 625 C C . ASP A 1 82 ? 5.485 4.464 -16.573 1.00 71.62 82 ASP A C 1
ATOM 627 O O . ASP A 1 82 ? 4.267 4.286 -16.486 1.00 71.62 82 ASP A O 1
ATOM 631 N N . ARG A 1 83 ? 6.352 3.451 -16.564 1.00 76.31 83 ARG A N 1
ATOM 632 C CA . ARG A 1 83 ? 5.971 2.053 -16.371 1.00 76.31 83 ARG A CA 1
ATOM 633 C C . ARG A 1 83 ? 6.556 1.552 -15.065 1.00 76.31 83 ARG A C 1
ATOM 635 O O . ARG A 1 83 ? 7.749 1.688 -14.814 1.00 76.31 83 ARG A O 1
ATOM 642 N N . GLY A 1 84 ? 5.721 0.907 -14.263 1.00 81.88 84 GLY A N 1
ATOM 643 C CA . GLY A 1 84 ? 6.160 0.293 -13.023 1.00 81.88 84 GLY A CA 1
ATOM 644 C C . GLY A 1 84 ? 5.203 -0.781 -12.539 1.00 81.88 84 GLY A C 1
ATOM 645 O O . GLY A 1 84 ? 4.123 -0.977 -13.097 1.00 81.88 84 GLY A O 1
ATOM 646 N N . VAL A 1 85 ? 5.619 -1.484 -11.492 1.00 87.62 85 VAL A N 1
ATOM 647 C CA . VAL A 1 85 ? 4.813 -2.495 -10.808 1.00 87.62 85 VAL A CA 1
ATOM 648 C C . VAL A 1 85 ? 4.641 -2.113 -9.347 1.00 87.62 85 VAL A C 1
ATOM 650 O O . VAL A 1 85 ? 5.599 -1.721 -8.686 1.00 87.62 85 VAL A O 1
ATOM 653 N N . VAL A 1 86 ? 3.429 -2.278 -8.817 1.00 88.81 86 VAL A N 1
ATOM 654 C CA . VAL A 1 86 ? 3.184 -2.263 -7.371 1.00 88.81 86 VAL A CA 1
ATOM 655 C C . VAL A 1 86 ? 2.848 -3.675 -6.919 1.00 88.81 86 VAL A C 1
ATOM 657 O O . VAL A 1 86 ? 1.790 -4.204 -7.244 1.00 88.81 86 VAL A O 1
ATOM 660 N N . ALA A 1 87 ? 3.744 -4.283 -6.148 1.00 91.56 87 ALA A N 1
ATOM 661 C CA . ALA A 1 87 ? 3.541 -5.596 -5.556 1.00 91.56 87 ALA A CA 1
ATOM 662 C C . ALA A 1 87 ? 3.060 -5.450 -4.107 1.00 91.56 87 ALA A C 1
ATOM 664 O O . ALA A 1 87 ? 3.825 -5.046 -3.232 1.00 91.56 87 ALA A O 1
ATOM 665 N N . ILE A 1 88 ? 1.799 -5.795 -3.835 1.00 92.44 88 ILE A N 1
ATOM 666 C CA . ILE A 1 88 ? 1.229 -5.780 -2.480 1.00 92.44 88 ILE A CA 1
ATOM 667 C C . ILE A 1 88 ? 1.204 -7.211 -1.941 1.00 92.44 88 ILE A C 1
ATOM 669 O O . ILE A 1 88 ? 0.459 -8.052 -2.432 1.00 92.44 88 ILE A O 1
ATOM 673 N N . LEU A 1 89 ? 2.003 -7.487 -0.909 1.00 93.88 89 LEU A N 1
ATOM 674 C CA . LEU A 1 89 ? 2.174 -8.829 -0.327 1.00 93.88 89 LEU A CA 1
ATOM 675 C C . LEU A 1 89 ? 1.216 -9.104 0.843 1.00 93.88 89 LEU A C 1
ATOM 677 O O . LEU A 1 89 ? 1.426 -10.018 1.640 1.00 93.88 89 LEU A O 1
ATOM 681 N N . ASP A 1 90 ? 0.160 -8.302 0.962 1.00 93.69 90 ASP A N 1
ATOM 682 C CA . ASP A 1 90 ? -0.822 -8.388 2.034 1.00 93.69 90 ASP A CA 1
ATOM 683 C C . ASP A 1 90 ? -2.120 -9.020 1.522 1.00 93.69 90 ASP A C 1
ATOM 685 O O . ASP A 1 90 ? -2.920 -8.376 0.839 1.00 93.69 90 ASP A O 1
ATOM 689 N N . SER A 1 91 ? -2.365 -10.278 1.894 1.00 94.00 91 SER A N 1
ATOM 690 C CA . SER A 1 91 ? -3.551 -11.028 1.457 1.00 94.00 91 SER A CA 1
ATOM 691 C C . SER A 1 91 ? -4.872 -10.389 1.891 1.00 94.00 91 SER A C 1
ATOM 693 O O . SER A 1 91 ? -5.926 -10.715 1.340 1.00 94.00 91 SER A O 1
ATOM 695 N N . ARG A 1 92 ? -4.856 -9.455 2.854 1.00 95.25 92 ARG A N 1
ATOM 696 C CA . ARG A 1 92 ? -6.055 -8.720 3.283 1.00 95.25 92 ARG A CA 1
ATOM 697 C C . ARG A 1 92 ? -6.644 -7.867 2.168 1.00 95.25 92 ARG A C 1
ATOM 699 O O . ARG A 1 92 ? -7.848 -7.638 2.194 1.00 95.25 92 ARG A O 1
ATOM 706 N N . LEU A 1 93 ? -5.834 -7.463 1.187 1.00 94.00 93 LEU A N 1
ATOM 707 C CA . LEU A 1 93 ? -6.307 -6.737 0.010 1.00 94.00 93 LEU A CA 1
ATOM 708 C C . LEU A 1 93 ? -7.346 -7.541 -0.791 1.00 94.00 93 LEU A C 1
ATOM 710 O O . LEU A 1 93 ? -8.275 -6.960 -1.332 1.00 94.00 93 LEU A O 1
ATOM 714 N N . VAL A 1 94 ? -7.215 -8.870 -0.822 1.00 92.69 94 VAL A N 1
ATOM 715 C CA . VAL A 1 94 ? -8.127 -9.765 -1.555 1.00 92.69 94 VAL A CA 1
ATOM 716 C C . VAL A 1 94 ? -9.142 -10.432 -0.621 1.00 92.69 94 VAL A C 1
ATOM 718 O O . VAL A 1 94 ? -10.290 -10.652 -0.986 1.00 92.69 94 VAL A O 1
ATOM 721 N N . THR A 1 95 ? -8.736 -10.767 0.607 1.00 94.50 95 THR A N 1
ATOM 722 C CA . THR A 1 95 ? -9.551 -11.587 1.525 1.00 94.50 95 THR A CA 1
ATOM 723 C C . THR A 1 95 ? -10.537 -10.792 2.382 1.00 94.50 95 THR A C 1
ATOM 725 O O . THR A 1 95 ? -11.458 -11.377 2.953 1.00 94.50 95 THR A O 1
ATOM 728 N N . ARG A 1 96 ? -10.357 -9.473 2.537 1.00 96.62 96 ARG A N 1
ATOM 729 C CA . ARG A 1 96 ? -11.227 -8.631 3.375 1.00 96.62 96 ARG A CA 1
ATOM 730 C C . ARG A 1 96 ? -12.117 -7.743 2.517 1.00 96.62 96 ARG A C 1
ATOM 732 O O . ARG A 1 96 ? -11.669 -7.200 1.518 1.00 96.62 96 ARG A O 1
ATOM 739 N N . ARG A 1 97 ? -13.357 -7.510 2.973 1.00 92.69 97 ARG A N 1
ATOM 740 C CA . ARG A 1 97 ? -14.337 -6.643 2.284 1.00 92.69 97 ARG A CA 1
ATOM 741 C C . ARG A 1 97 ? -13.800 -5.244 1.973 1.00 92.69 97 ARG A C 1
ATOM 743 O O . ARG A 1 97 ? -14.038 -4.740 0.886 1.00 92.69 97 ARG A O 1
ATOM 750 N N . TYR A 1 98 ? -13.056 -4.640 2.900 1.00 95.44 98 TYR A N 1
ATOM 751 C CA . TYR A 1 98 ? -12.461 -3.316 2.690 1.00 95.44 98 TYR A CA 1
ATOM 752 C C . TYR A 1 98 ? -11.348 -3.309 1.636 1.00 95.44 98 TYR A C 1
ATOM 754 O O . TYR A 1 98 ? -10.941 -2.241 1.198 1.00 95.44 98 TYR A O 1
ATOM 762 N N . GLY A 1 99 ? -10.812 -4.473 1.253 1.00 94.94 99 GLY A N 1
ATOM 763 C CA . GLY A 1 99 ? -9.733 -4.581 0.277 1.00 94.94 99 GLY A CA 1
ATOM 764 C C . GLY A 1 99 ? -10.129 -4.013 -1.085 1.00 94.94 99 GLY A C 1
ATOM 765 O O . GLY A 1 99 ? -9.344 -3.293 -1.698 1.00 94.94 99 GLY A O 1
ATOM 766 N N . GLN A 1 100 ? -11.391 -4.201 -1.483 1.00 93.25 100 GLN A N 1
ATOM 767 C CA . GLN A 1 100 ? -11.942 -3.608 -2.701 1.00 93.25 100 GLN A CA 1
ATOM 768 C C . GLN A 1 100 ? -11.858 -2.074 -2.682 1.00 93.25 100 GLN A C 1
ATOM 770 O O . GLN A 1 100 ? -11.466 -1.466 -3.670 1.00 93.25 100 GLN A O 1
ATOM 775 N N . THR A 1 101 ? -12.095 -1.444 -1.524 1.00 94.94 101 THR A N 1
ATOM 776 C CA . THR A 1 101 ? -11.974 0.014 -1.360 1.00 94.94 101 THR A CA 1
ATOM 777 C C . THR A 1 101 ? -10.563 0.523 -1.648 1.00 94.94 101 THR A C 1
ATOM 779 O O . THR A 1 101 ? -10.416 1.647 -2.124 1.00 94.94 101 THR A O 1
ATOM 782 N N . PHE A 1 102 ? -9.522 -0.275 -1.380 1.00 94.31 102 PHE A N 1
ATOM 783 C CA . PHE A 1 102 ? -8.152 0.070 -1.763 1.00 94.31 102 PHE A CA 1
ATOM 784 C C . PHE A 1 102 ? -7.958 -0.026 -3.274 1.00 94.31 102 PHE A C 1
ATOM 786 O O . PHE A 1 102 ? -7.387 0.891 -3.851 1.00 94.31 102 PHE A O 1
ATOM 793 N N . ILE A 1 103 ? -8.438 -1.101 -3.901 1.00 91.19 103 ILE A N 1
ATOM 794 C CA . ILE A 1 103 ? -8.294 -1.338 -5.342 1.00 91.19 103 ILE A CA 1
ATOM 795 C C . ILE A 1 103 ? -8.998 -0.237 -6.143 1.00 91.19 103 ILE A C 1
ATOM 797 O O . ILE A 1 103 ? -8.358 0.424 -6.954 1.00 91.19 103 ILE A O 1
ATOM 801 N N . ASP A 1 104 ? -10.268 0.034 -5.837 1.00 92.19 104 ASP A N 1
ATOM 802 C CA . ASP A 1 104 ? -11.093 1.043 -6.525 1.00 92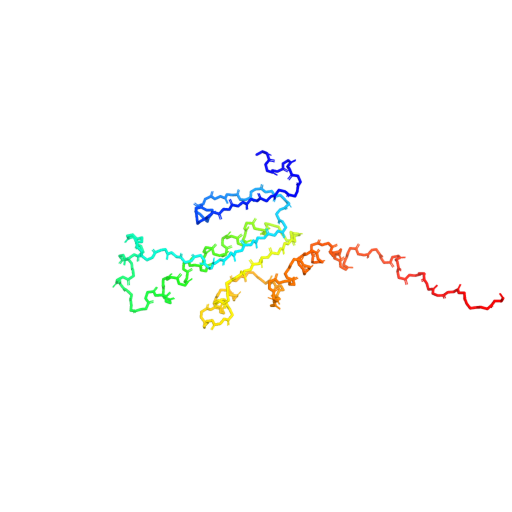.19 104 ASP A CA 1
ATOM 803 C C . ASP A 1 104 ? -10.548 2.469 -6.362 1.00 92.19 104 ASP A C 1
ATOM 805 O O . ASP A 1 104 ? -10.891 3.396 -7.092 1.00 92.19 104 ASP A O 1
ATOM 809 N N . SER A 1 105 ? -9.713 2.659 -5.347 1.00 90.50 105 SER A N 1
ATOM 810 C CA . SER A 1 105 ? -9.106 3.931 -5.003 1.00 90.50 105 SER A CA 1
ATOM 811 C C . SER A 1 105 ? -7.832 4.227 -5.795 1.00 90.50 105 SER A C 1
ATOM 813 O O . SER A 1 105 ? -7.423 5.392 -5.858 1.00 90.50 105 SER A O 1
ATOM 815 N N . LEU A 1 106 ? -7.185 3.211 -6.359 1.00 87.19 106 LEU A N 1
ATOM 816 C CA . LEU A 1 106 ? -5.958 3.375 -7.130 1.00 87.19 106 LEU A CA 1
ATOM 817 C C . LEU A 1 106 ? -6.255 3.848 -8.563 1.00 87.19 106 LEU A C 1
ATOM 819 O O . LEU A 1 106 ? -7.361 3.643 -9.065 1.00 87.19 106 LEU A O 1
ATOM 823 N N . PRO A 1 107 ? -5.285 4.492 -9.239 1.00 82.75 107 PRO A N 1
ATOM 824 C CA . PRO A 1 107 ? -5.385 4.756 -10.670 1.00 82.75 107 PRO A CA 1
ATOM 825 C C . PRO A 1 107 ? -5.641 3.463 -11.464 1.00 82.75 107 PRO A C 1
ATOM 827 O O . PRO A 1 107 ? -5.215 2.394 -11.016 1.00 82.75 107 PRO A O 1
ATOM 830 N N . PRO A 1 108 ? -6.279 3.543 -12.648 1.00 83.56 108 PRO A N 1
ATOM 831 C CA . PRO A 1 108 ? -6.464 2.385 -13.516 1.00 83.56 108 PRO A CA 1
ATOM 832 C C . PRO A 1 108 ? -5.137 1.664 -13.767 1.00 83.56 108 PRO A C 1
ATOM 834 O O . PRO A 1 108 ? -4.166 2.270 -14.218 1.00 83.56 108 PRO A O 1
ATOM 837 N N . ALA A 1 109 ? -5.097 0.371 -13.457 1.00 85.06 109 ALA A N 1
ATOM 838 C CA . ALA A 1 109 ? -3.914 -0.464 -13.599 1.00 85.06 109 ALA A CA 1
ATOM 839 C C . ALA A 1 109 ? -4.320 -1.911 -13.893 1.00 85.06 109 ALA A C 1
ATOM 841 O O . ALA A 1 109 ? -5.392 -2.363 -13.485 1.00 85.06 109 ALA A O 1
ATOM 842 N N . THR A 1 110 ? -3.446 -2.655 -14.569 1.00 88.69 110 THR A N 1
ATOM 843 C CA . THR A 1 110 ? -3.604 -4.104 -14.720 1.00 88.69 110 THR A CA 1
ATOM 844 C C . THR A 1 110 ? -3.389 -4.776 -13.368 1.00 88.69 110 THR A C 1
ATOM 846 O O . THR A 1 110 ? -2.327 -4.639 -12.762 1.00 88.69 110 THR A O 1
ATOM 849 N N . ILE A 1 111 ? -4.391 -5.517 -12.896 1.00 90.81 111 ILE A N 1
ATOM 850 C CA . ILE A 1 111 ? -4.335 -6.233 -11.618 1.00 90.81 111 ILE A CA 1
ATOM 851 C C . ILE A 1 111 ? -4.057 -7.707 -11.892 1.00 90.81 111 ILE A C 1
ATOM 853 O O . ILE A 1 111 ? -4.791 -8.358 -12.633 1.00 90.81 111 ILE A O 1
ATOM 857 N N . VAL A 1 112 ? -3.007 -8.238 -11.267 1.00 92.94 112 VAL A N 1
ATOM 858 C CA . VAL A 1 112 ? -2.610 -9.645 -11.377 1.00 92.94 112 VAL A CA 1
ATOM 859 C C . VAL A 1 112 ? -2.505 -10.242 -9.982 1.00 92.94 112 VAL A C 1
ATOM 861 O O . VAL A 1 112 ? -1.848 -9.686 -9.104 1.00 92.94 112 VAL A O 1
ATOM 864 N N . HIS A 1 113 ? -3.152 -11.387 -9.773 1.00 93.06 113 HIS A N 1
ATOM 865 C CA . HIS A 1 113 ? -3.025 -12.168 -8.546 1.00 93.06 113 HIS A CA 1
ATOM 866 C C . HIS A 1 113 ? -2.088 -13.341 -8.823 1.00 93.06 113 HIS A C 1
ATOM 868 O O . HIS A 1 113 ? -2.331 -14.116 -9.743 1.00 93.06 113 HIS A O 1
ATOM 874 N N . CYS A 1 114 ? -1.023 -13.470 -8.038 1.00 92.88 114 CYS A N 1
ATOM 875 C CA . CYS A 1 114 ? -0.035 -14.532 -8.205 1.00 92.88 114 CYS A CA 1
ATOM 876 C C . CYS A 1 114 ? 0.510 -15.002 -6.855 1.00 92.88 114 CYS A C 1
ATOM 878 O O . CYS A 1 114 ? 0.383 -14.316 -5.834 1.00 92.88 114 CYS A O 1
ATOM 880 N N . GLY A 1 115 ? 1.121 -16.185 -6.844 1.00 92.19 115 GLY A N 1
ATOM 881 C CA . GLY A 1 115 ? 1.868 -16.657 -5.687 1.00 92.19 115 GLY A CA 1
ATOM 882 C C . GLY A 1 115 ? 3.196 -15.912 -5.531 1.00 92.19 115 GLY A C 1
ATOM 883 O O . GLY A 1 115 ? 3.806 -15.469 -6.501 1.00 92.19 115 GLY A O 1
ATOM 884 N N . ALA A 1 116 ? 3.723 -15.852 -4.304 1.00 88.62 116 ALA A N 1
ATOM 885 C CA . ALA A 1 116 ? 5.006 -15.189 -4.031 1.00 88.62 116 ALA A CA 1
ATOM 886 C C . ALA A 1 116 ? 6.183 -15.747 -4.863 1.00 88.62 116 ALA A C 1
ATOM 888 O O . ALA A 1 116 ? 7.127 -15.019 -5.150 1.00 88.62 116 ALA A O 1
ATOM 889 N N . ARG A 1 117 ? 6.125 -17.028 -5.264 1.00 92.25 117 ARG A N 1
ATOM 890 C CA . ARG A 1 117 ? 7.152 -17.672 -6.104 1.00 92.25 117 ARG A CA 1
ATOM 891 C C . ARG A 1 117 ? 7.132 -17.189 -7.557 1.00 92.25 117 ARG A C 1
ATOM 893 O O . ARG A 1 117 ? 8.166 -17.221 -8.209 1.00 92.25 117 ARG A O 1
ATOM 900 N N . GLU A 1 118 ? 5.976 -16.760 -8.049 1.00 92.75 118 GLU A N 1
ATOM 901 C CA . GLU A 1 118 ? 5.767 -16.330 -9.438 1.00 92.75 118 GLU A CA 1
ATOM 902 C C . GLU A 1 118 ? 6.021 -14.830 -9.607 1.00 92.75 118 GLU A C 1
ATOM 904 O O . GLU A 1 118 ? 6.379 -14.379 -10.692 1.00 92.75 118 GLU A O 1
ATOM 909 N N . LEU A 1 119 ? 5.879 -14.064 -8.518 1.00 91.12 119 LEU A N 1
ATOM 910 C CA . LEU A 1 119 ? 5.970 -12.607 -8.508 1.00 91.12 119 LEU A CA 1
ATOM 911 C C . LEU A 1 119 ? 7.224 -12.077 -9.211 1.00 91.12 119 LEU A C 1
ATOM 913 O O . LEU A 1 119 ? 7.124 -11.174 -10.034 1.00 91.12 119 LEU A O 1
ATOM 917 N N . ALA A 1 120 ? 8.400 -12.629 -8.899 1.00 89.62 120 ALA A N 1
ATOM 918 C CA . ALA A 1 120 ? 9.658 -12.153 -9.473 1.00 89.62 120 ALA A CA 1
ATOM 919 C C . ALA A 1 120 ? 9.709 -12.339 -10.999 1.00 89.62 120 ALA A C 1
ATOM 921 O O . ALA A 1 120 ? 10.151 -11.432 -11.701 1.00 89.62 120 ALA A O 1
ATOM 922 N N . GLY A 1 121 ? 9.219 -13.480 -11.500 1.00 90.38 121 GLY A N 1
ATOM 923 C CA . GLY A 1 121 ? 9.133 -13.753 -12.935 1.00 90.38 121 GLY A CA 1
ATOM 924 C C . GLY A 1 121 ? 8.179 -12.784 -13.627 1.00 90.38 121 GLY A C 1
ATOM 925 O O . GLY A 1 121 ? 8.578 -12.085 -14.549 1.00 90.38 121 GLY A O 1
ATOM 926 N N . LEU A 1 122 ? 6.963 -12.638 -13.094 1.00 90.69 122 LEU A N 1
ATOM 927 C CA . LEU A 1 122 ? 5.944 -11.741 -13.650 1.00 90.69 122 LEU A CA 1
ATOM 928 C C . LEU A 1 122 ? 6.388 -10.272 -13.677 1.00 90.69 122 LEU A C 1
ATOM 930 O O . LEU A 1 122 ? 6.147 -9.568 -14.656 1.00 90.69 122 LEU A O 1
ATOM 934 N N . VAL A 1 123 ? 7.040 -9.801 -12.610 1.00 88.69 123 VAL A N 1
ATOM 935 C CA . VAL A 1 123 ? 7.591 -8.439 -12.545 1.00 88.69 123 VAL A CA 1
ATOM 936 C C . VAL A 1 123 ? 8.701 -8.263 -13.583 1.00 88.69 123 VAL A C 1
ATOM 938 O O . VAL A 1 123 ? 8.721 -7.250 -14.282 1.00 88.69 123 VAL A O 1
ATOM 941 N N . GLY A 1 124 ? 9.605 -9.241 -13.700 1.00 86.62 124 GLY A N 1
ATOM 942 C CA . GLY A 1 124 ? 10.688 -9.234 -14.684 1.00 86.62 124 GLY A CA 1
ATOM 943 C C . GLY A 1 124 ? 10.166 -9.175 -16.118 1.00 86.62 124 GLY A C 1
ATOM 944 O O . GLY A 1 124 ? 10.560 -8.290 -16.877 1.00 86.62 124 GLY A O 1
ATOM 945 N N . ASP A 1 125 ? 9.220 -10.047 -16.458 1.00 87.81 125 ASP A N 1
ATOM 946 C CA . ASP A 1 125 ? 8.576 -10.093 -17.772 1.00 87.81 125 ASP A CA 1
ATOM 947 C C . ASP A 1 125 ? 7.840 -8.785 -18.084 1.00 87.81 125 ASP A C 1
ATOM 949 O O . ASP A 1 125 ? 7.941 -8.259 -19.190 1.00 87.81 125 ASP A O 1
ATOM 953 N N . TRP A 1 126 ? 7.129 -8.208 -17.110 1.00 85.88 126 TRP A N 1
ATOM 954 C CA . TRP A 1 126 ? 6.407 -6.950 -17.304 1.00 85.88 126 TRP A CA 1
ATOM 955 C C . TRP A 1 126 ? 7.341 -5.768 -17.568 1.00 85.88 126 TRP A C 1
ATOM 957 O O . TRP A 1 126 ? 7.100 -4.985 -18.488 1.00 85.88 126 TRP A O 1
ATOM 967 N N . ILE A 1 127 ? 8.401 -5.634 -16.767 1.00 80.56 127 ILE A N 1
ATOM 968 C CA . ILE A 1 127 ? 9.359 -4.529 -16.887 1.00 80.56 127 ILE A CA 1
ATOM 969 C C . ILE A 1 127 ? 10.153 -4.641 -18.194 1.00 80.56 127 ILE A C 1
ATOM 971 O O . ILE A 1 127 ? 10.421 -3.624 -18.830 1.00 80.56 127 ILE A O 1
ATOM 975 N N . THR A 1 128 ? 10.514 -5.858 -18.608 1.00 80.06 128 THR A N 1
ATOM 976 C CA . THR A 1 128 ? 11.323 -6.092 -19.815 1.00 80.06 128 THR A CA 1
ATOM 977 C C . THR A 1 128 ? 10.507 -6.156 -21.101 1.00 80.06 128 THR A C 1
ATOM 979 O O . THR A 1 128 ? 11.072 -5.966 -22.178 1.00 80.06 128 THR A O 1
ATOM 982 N N . ARG A 1 129 ? 9.186 -6.373 -21.019 1.00 74.25 129 ARG A N 1
ATOM 983 C CA . ARG A 1 129 ? 8.303 -6.342 -22.187 1.00 74.25 129 ARG A CA 1
ATOM 984 C C . ARG A 1 129 ? 8.407 -4.977 -22.863 1.00 74.25 129 ARG A C 1
ATOM 986 O O . ARG A 1 129 ? 8.047 -3.961 -22.265 1.00 74.25 129 ARG A O 1
ATOM 993 N N . VAL A 1 130 ? 8.869 -4.963 -24.111 1.00 59.00 130 VAL A N 1
ATOM 994 C CA . VAL A 1 130 ? 8.746 -3.800 -24.995 1.00 59.00 130 VAL A CA 1
ATOM 995 C C . VAL A 1 130 ? 7.251 -3.613 -25.280 1.00 59.00 130 VAL A C 1
ATOM 997 O O . VAL A 1 130 ? 6.594 -4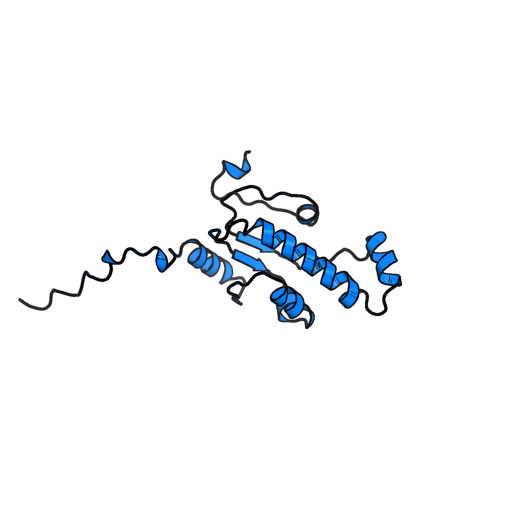.597 -25.616 1.00 59.00 130 VAL A O 1
ATOM 1000 N N . PRO A 1 131 ? 6.685 -2.414 -25.072 1.00 60.91 131 PRO A N 1
ATOM 1001 C CA . PRO A 1 131 ? 5.291 -2.140 -25.406 1.00 60.91 131 PRO A CA 1
ATOM 1002 C C . PRO A 1 131 ? 4.999 -2.486 -26.876 1.00 60.91 131 PRO A C 1
ATOM 1004 O O . PRO A 1 131 ? 5.826 -2.195 -27.742 1.00 60.91 131 PRO A O 1
ATOM 1007 N N . ASP A 1 132 ? 3.858 -3.123 -27.161 1.00 56.94 132 ASP A N 1
ATOM 1008 C CA . ASP A 1 132 ? 3.507 -3.573 -28.522 1.00 56.94 132 ASP A CA 1
ATOM 1009 C C . ASP A 1 132 ? 3.432 -2.397 -29.525 1.00 56.94 132 ASP A C 1
ATOM 1011 O O . ASP A 1 132 ? 3.682 -2.570 -30.713 1.00 56.94 132 ASP A O 1
ATOM 1015 N N . ASP A 1 133 ? 3.172 -1.179 -29.041 1.00 55.75 133 ASP A N 1
ATOM 1016 C CA . ASP A 1 133 ? 3.166 0.092 -29.780 1.00 55.75 133 ASP A CA 1
ATOM 1017 C C . ASP A 1 133 ? 4.564 0.631 -30.141 1.00 55.75 133 ASP A C 1
ATOM 1019 O O . ASP A 1 133 ? 4.681 1.561 -30.938 1.00 55.75 133 ASP A O 1
ATOM 1023 N N . LEU A 1 134 ? 5.631 0.043 -29.592 1.00 47.22 134 LEU A N 1
ATOM 1024 C CA . LEU A 1 134 ? 7.028 0.360 -29.912 1.00 47.22 134 LEU A CA 1
ATOM 1025 C C . LEU A 1 134 ? 7.712 -0.729 -30.752 1.00 47.22 134 LEU A C 1
ATOM 1027 O O . LEU A 1 134 ? 8.911 -0.626 -31.017 1.00 47.22 134 LEU A O 1
ATOM 1031 N N . VAL A 1 135 ? 6.977 -1.756 -31.193 1.00 46.56 135 VAL A N 1
ATOM 1032 C CA . VAL A 1 135 ? 7.470 -2.736 -32.167 1.00 46.56 135 VAL A CA 1
ATOM 1033 C C . VAL A 1 135 ? 7.438 -2.079 -33.552 1.00 46.56 135 VAL A C 1
ATOM 1035 O O . VAL A 1 135 ? 6.354 -1.783 -34.054 1.00 46.56 135 VAL A O 1
ATOM 1038 N N . PRO A 1 136 ? 8.588 -1.830 -34.210 1.00 46.59 136 PRO A N 1
ATOM 1039 C CA . PRO A 1 136 ? 8.579 -1.307 -35.569 1.00 46.59 136 PRO A CA 1
ATOM 1040 C C . PRO A 1 136 ? 7.858 -2.306 -36.480 1.00 46.59 136 PRO A C 1
ATOM 1042 O O . PRO A 1 136 ? 8.223 -3.482 -36.505 1.00 46.59 136 PRO A O 1
ATOM 1045 N N . GLU A 1 137 ? 6.881 -1.840 -37.266 1.00 50.72 137 GLU A N 1
ATOM 1046 C CA . GLU A 1 137 ? 6.069 -2.663 -38.188 1.00 50.72 137 GLU A CA 1
ATOM 1047 C C . GLU A 1 137 ? 6.906 -3.549 -39.141 1.00 50.72 137 GLU A C 1
ATOM 1049 O O . GLU A 1 137 ? 6.411 -4.520 -39.708 1.00 50.72 137 GLU A O 1
ATOM 1054 N N . HIS A 1 138 ? 8.200 -3.261 -39.297 1.00 47.03 138 HIS A N 1
ATOM 1055 C CA . HIS A 1 138 ? 9.112 -3.949 -40.208 1.00 47.03 138 HIS A CA 1
ATOM 1056 C C . HIS A 1 138 ? 9.531 -5.377 -39.815 1.00 47.03 138 HIS A C 1
ATOM 1058 O O . HIS A 1 138 ? 10.185 -6.036 -40.622 1.00 47.03 138 HIS A O 1
ATOM 1064 N N . VAL A 1 139 ? 9.174 -5.896 -38.634 1.00 50.19 139 VAL A N 1
ATOM 1065 C CA . VAL A 1 139 ? 9.540 -7.281 -38.246 1.00 50.19 139 VAL A CA 1
ATOM 1066 C C . VAL A 1 139 ? 8.446 -8.307 -38.596 1.00 50.19 139 VAL A C 1
ATOM 1068 O O . VAL A 1 139 ? 8.697 -9.508 -38.575 1.00 50.19 139 VAL A O 1
ATOM 1071 N N . ALA A 1 140 ? 7.261 -7.874 -39.042 1.00 41.66 140 ALA A N 1
ATOM 1072 C CA . ALA A 1 140 ? 6.167 -8.767 -39.452 1.00 41.66 140 ALA A CA 1
ATOM 1073 C C . ALA A 1 140 ? 6.313 -9.357 -40.879 1.00 41.66 140 ALA A C 1
ATOM 1075 O O . ALA A 1 140 ? 5.354 -9.903 -41.420 1.00 41.66 140 ALA A O 1
ATOM 1076 N N . GLY A 1 141 ? 7.493 -9.236 -41.506 1.00 39.38 141 GLY A N 1
ATOM 1077 C CA . GLY A 1 141 ? 7.697 -9.502 -42.936 1.00 39.38 141 GLY A CA 1
ATOM 1078 C C . GLY A 1 141 ? 8.801 -10.490 -43.323 1.00 39.38 141 GLY A C 1
ATOM 1079 O O . GLY A 1 141 ? 9.086 -10.595 -44.513 1.00 39.38 141 GLY A O 1
ATOM 1080 N N . ILE A 1 142 ? 9.425 -11.225 -42.395 1.00 43.91 142 ILE A N 1
ATOM 1081 C CA . ILE A 1 142 ? 10.277 -12.370 -42.777 1.00 43.91 142 ILE A CA 1
ATOM 1082 C C . ILE A 1 142 ? 9.429 -13.631 -42.643 1.00 43.91 142 ILE A C 1
ATOM 1084 O O . ILE A 1 142 ? 9.472 -14.343 -41.644 1.00 43.91 142 ILE A O 1
ATOM 1088 N N . GLY A 1 143 ? 8.578 -13.821 -43.650 1.00 40.59 143 GLY A N 1
ATOM 1089 C CA . GLY A 1 143 ? 7.817 -15.041 -43.846 1.00 40.59 143 GLY A CA 1
ATOM 1090 C C . GLY A 1 143 ? 8.727 -16.220 -44.176 1.00 40.59 143 GLY A C 1
ATOM 1091 O O . GLY A 1 143 ? 9.761 -16.074 -44.832 1.00 40.59 143 GLY A O 1
ATOM 1092 N N . ASP A 1 144 ? 8.283 -17.380 -43.705 1.00 49.12 144 ASP A N 1
ATOM 1093 C CA . ASP A 1 144 ? 8.717 -18.708 -44.108 1.00 49.12 144 ASP A CA 1
ATOM 1094 C C . ASP A 1 144 ? 8.983 -18.795 -45.613 1.00 49.12 144 ASP A C 1
ATOM 1096 O O . ASP A 1 144 ? 8.122 -18.511 -46.447 1.00 49.12 144 ASP A O 1
ATOM 1100 N N . GLY A 1 145 ? 10.187 -19.235 -45.959 1.00 45.16 145 GLY A N 1
ATOM 1101 C CA . GLY A 1 145 ? 10.605 -19.385 -47.341 1.00 45.16 145 GLY A CA 1
ATOM 1102 C C . GLY A 1 145 ? 11.860 -20.229 -47.464 1.00 45.16 145 GLY A C 1
ATOM 1103 O O . GLY A 1 145 ? 12.881 -19.719 -47.894 1.00 45.16 145 GLY A O 1
ATOM 1104 N N . THR A 1 146 ? 11.798 -21.502 -47.068 1.00 39.38 146 THR A N 1
ATOM 1105 C CA . THR A 1 146 ? 12.600 -22.581 -47.681 1.00 39.38 146 THR A CA 1
ATOM 1106 C C . THR A 1 146 ? 11.922 -23.933 -47.446 1.00 39.38 146 THR A C 1
ATOM 1108 O O . THR A 1 146 ? 12.288 -24.721 -46.580 1.00 39.38 146 THR A O 1
ATOM 1111 N N . GLY A 1 147 ? 10.899 -24.199 -48.258 1.00 33.06 147 GLY A N 1
ATOM 1112 C CA . GLY A 1 147 ? 10.593 -25.549 -48.705 1.00 33.06 147 GLY A CA 1
ATOM 1113 C C . GLY A 1 147 ? 11.123 -25.720 -50.129 1.00 33.06 147 GLY A C 1
ATOM 1114 O O . GLY A 1 147 ? 10.737 -24.945 -50.996 1.00 33.06 147 GLY A O 1
ATOM 1115 N N . LEU A 1 148 ? 11.954 -26.749 -50.319 1.00 37.56 148 LEU A N 1
ATOM 1116 C CA . LEU A 1 148 ? 12.168 -27.517 -51.556 1.00 37.56 148 LEU A CA 1
ATOM 1117 C C . LEU A 1 148 ? 12.764 -26.781 -52.773 1.00 37.56 148 LEU A C 1
ATOM 1119 O O . LEU A 1 148 ? 12.023 -26.244 -53.587 1.00 37.56 148 LEU A O 1
ATOM 1123 N N . GLU A 1 149 ? 14.085 -26.905 -52.943 1.00 35.47 149 GLU A N 1
ATOM 1124 C CA . GLU A 1 149 ? 14.719 -27.687 -54.029 1.00 35.47 149 GLU A CA 1
ATOM 1125 C C . GLU A 1 149 ? 15.961 -28.407 -53.478 1.00 35.47 149 GLU A C 1
ATOM 1127 O O . GLU A 1 149 ? 16.667 -27.801 -52.637 1.00 35.47 149 GLU A O 1
#

Secondary structure (DSSP, 8-state):
-TTTTSTT------GGGTTT-----TT--EEEESS--PPPTT-HHHHHHHTT-TTHIIIIIHHHHHHHHHHHHHHH--STT---EEEE--THHHHSTTHHHHHTTSPS-------HHHHHHHHHHHHHPPPGGGS-GGGTT--------